Protein AF-H0JTA4-F1 (afdb_monomer_lite)

Secondary structure (DSSP, 8-state):
---EEEE--SSTT-HHHHHHHHHHHHHHSS--SEEEEGGGGT--------STT----TTTTTTSTHHHHHHHHHHHHHHHHHHHHHT-

Foldseek 3Di:
DAFEAEWADLDPPAPSQVLSQVLSCVLPVDGHPYGHDVNVVVDPDDTDDVQPPQDADRPCSPPDCSSVVSCVVCVVVVVVVVVVVVVD

Organism: NCBI:txid1114960

Structure (mmCIF, N/CA/C/O backbone):
data_AF-H0JTA4-F1
#
_entry.id   AF-H0JTA4-F1
#
loop_
_atom_site.group_PDB
_atom_site.id
_atom_site.type_symbol
_atom_site.label_atom_id
_atom_site.label_alt_id
_atom_site.label_comp_id
_atom_site.label_asym_id
_atom_site.label_entity_id
_atom_site.label_seq_id
_atom_site.pdbx_PDB_ins_code
_atom_site.Cartn_x
_atom_site.Cartn_y
_atom_site.Cartn_z
_atom_site.occupancy
_atom_site.B_iso_or_equiv
_atom_site.auth_seq_id
_atom_site.auth_comp_id
_atom_site.auth_asym_id
_atom_site.auth_atom_id
_atom_site.pdbx_PDB_model_num
ATOM 1 N N . MET A 1 1 ? -11.329 -7.418 9.548 1.00 75.25 1 MET A N 1
ATOM 2 C CA . MET A 1 1 ? -10.960 -6.318 8.639 1.00 75.25 1 MET A CA 1
ATOM 3 C C . MET A 1 1 ? -9.992 -6.875 7.618 1.00 75.25 1 MET A C 1
ATOM 5 O O . MET A 1 1 ? -8.973 -7.404 8.044 1.00 75.25 1 MET A O 1
ATOM 9 N N . THR A 1 2 ? -10.315 -6.807 6.331 1.00 83.94 2 THR A N 1
ATOM 10 C CA . THR A 1 2 ? -9.394 -7.199 5.253 1.00 83.94 2 THR A CA 1
ATOM 11 C C . THR A 1 2 ? -8.597 -5.973 4.825 1.00 83.94 2 THR A C 1
ATOM 13 O O . THR A 1 2 ? -9.175 -4.908 4.629 1.00 83.94 2 THR A O 1
ATOM 16 N N . ILE A 1 3 ? -7.280 -6.104 4.702 1.00 85.50 3 ILE A N 1
ATOM 17 C CA . ILE A 1 3 ? -6.353 -5.026 4.362 1.00 85.50 3 ILE A CA 1
ATOM 18 C C . ILE A 1 3 ? -5.756 -5.312 2.988 1.00 85.50 3 ILE A C 1
ATOM 20 O O . ILE A 1 3 ? -5.108 -6.337 2.781 1.00 85.50 3 ILE A O 1
ATOM 24 N N . VAL A 1 4 ? -5.960 -4.385 2.054 1.00 87.38 4 VAL A N 1
ATOM 25 C CA . VAL A 1 4 ? -5.450 -4.488 0.683 1.00 87.38 4 VAL A CA 1
ATOM 26 C C . VAL A 1 4 ? -4.532 -3.310 0.392 1.00 87.38 4 VAL A C 1
ATOM 28 O O . VAL A 1 4 ? -4.914 -2.156 0.583 1.00 87.38 4 VAL A O 1
ATOM 31 N N . VAL A 1 5 ? -3.328 -3.593 -0.101 1.00 87.12 5 VAL A N 1
ATOM 32 C CA . VAL A 1 5 ? -2.388 -2.574 -0.585 1.00 87.12 5 VAL A CA 1
ATOM 33 C C . VAL A 1 5 ? -2.438 -2.546 -2.103 1.00 87.12 5 VAL A C 1
ATOM 35 O O . VAL A 1 5 ? -2.218 -3.566 -2.745 1.00 87.12 5 VAL A O 1
ATOM 38 N N . VAL A 1 6 ? -2.696 -1.376 -2.683 1.00 85.62 6 VAL A N 1
ATOM 39 C CA . VAL A 1 6 ? -2.745 -1.179 -4.137 1.00 85.62 6 VAL A CA 1
ATOM 40 C C . VAL A 1 6 ? -1.715 -0.125 -4.525 1.00 85.62 6 VAL A C 1
ATOM 42 O O . VAL A 1 6 ? -1.739 0.979 -3.980 1.00 85.62 6 VAL A O 1
ATOM 45 N N . ALA A 1 7 ? -0.825 -0.438 -5.470 1.00 86.06 7 ALA A N 1
ATOM 46 C CA . ALA A 1 7 ? 0.101 0.541 -6.039 1.00 86.06 7 ALA A CA 1
ATOM 47 C C . ALA A 1 7 ? -0.072 0.658 -7.556 1.00 86.06 7 ALA A C 1
ATOM 49 O O . ALA A 1 7 ? 0.039 -0.321 -8.289 1.00 86.06 7 ALA A O 1
ATOM 50 N N . GLY A 1 8 ? -0.287 1.886 -8.031 1.00 79.31 8 GLY A N 1
ATOM 51 C CA . GLY A 1 8 ? -0.363 2.233 -9.455 1.00 79.31 8 GLY A CA 1
ATOM 52 C C . GLY A 1 8 ? 0.952 2.734 -10.054 1.00 79.31 8 GLY A C 1
ATOM 53 O O . GLY A 1 8 ? 0.942 3.642 -10.881 1.00 79.31 8 GLY A O 1
ATOM 54 N N . ASN A 1 9 ? 2.097 2.227 -9.593 1.00 81.94 9 ASN A N 1
ATOM 55 C CA . ASN A 1 9 ? 3.399 2.658 -10.105 1.00 81.94 9 ASN A CA 1
ATOM 56 C C . ASN A 1 9 ? 3.670 2.003 -11.477 1.00 81.94 9 ASN A C 1
ATOM 58 O O . ASN A 1 9 ? 3.480 0.797 -11.601 1.00 81.94 9 ASN A O 1
ATOM 62 N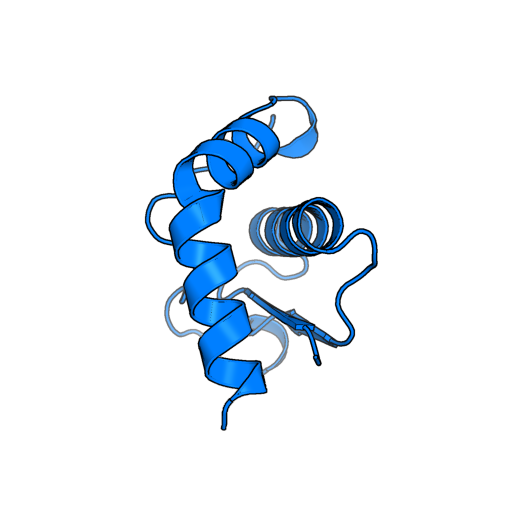 N . PRO A 1 10 ? 4.151 2.737 -12.503 1.00 76.94 10 PRO A N 1
ATOM 63 C CA . PRO A 1 10 ? 4.455 2.153 -13.815 1.00 76.94 10 PRO A CA 1
ATOM 64 C C . PRO A 1 10 ? 5.632 1.162 -13.802 1.00 76.94 10 PRO A C 1
ATOM 66 O O . PRO A 1 10 ? 5.868 0.483 -14.801 1.00 76.94 10 PRO A O 1
ATOM 69 N N . LYS A 1 11 ? 6.395 1.092 -12.706 1.00 82.75 11 LYS A N 1
ATOM 70 C CA . LYS A 1 11 ? 7.442 0.096 -12.485 1.00 82.75 11 LYS A CA 1
ATOM 71 C C . LYS A 1 11 ? 6.877 -1.082 -11.671 1.00 82.75 11 LYS A C 1
ATOM 73 O O . LYS A 1 11 ? 6.417 -0.844 -10.555 1.00 82.75 11 LYS A O 1
ATOM 78 N N . PRO A 1 12 ? 6.984 -2.335 -12.153 1.00 85.19 12 PRO A N 1
ATOM 79 C CA . PRO A 1 12 ? 6.600 -3.508 -11.371 1.00 85.19 12 PRO A CA 1
ATOM 80 C C . PRO A 1 12 ? 7.485 -3.673 -10.137 1.00 85.19 12 PRO A C 1
ATOM 82 O O . PRO A 1 12 ? 8.658 -3.283 -10.152 1.00 85.19 12 PRO A O 1
ATOM 85 N N . ALA A 1 13 ? 6.920 -4.252 -9.077 1.00 87.00 13 ALA A N 1
ATOM 86 C CA . ALA A 1 13 ? 7.567 -4.421 -7.777 1.00 87.00 13 ALA A CA 1
ATOM 87 C C . ALA A 1 13 ? 8.216 -3.110 -7.297 1.00 87.00 13 ALA A C 1
ATOM 89 O O . ALA A 1 13 ? 9.382 -3.055 -6.896 1.00 87.00 13 ALA A O 1
ATOM 90 N N . SER A 1 14 ? 7.474 -2.008 -7.437 1.00 87.06 14 SER A N 1
ATOM 91 C CA . SER A 1 14 ? 7.994 -0.684 -7.110 1.00 87.06 14 SER A CA 1
ATOM 92 C C . SER A 1 14 ? 8.283 -0.525 -5.620 1.00 87.06 14 SER A C 1
ATOM 94 O O . SER A 1 14 ? 7.671 -1.147 -4.754 1.00 87.06 14 SER A O 1
ATOM 96 N N . ARG A 1 15 ? 9.152 0.435 -5.310 1.00 85.31 15 ARG A N 1
ATOM 97 C CA . ARG A 1 15 ? 9.385 0.876 -3.931 1.00 85.31 15 ARG A CA 1
ATOM 98 C C . ARG A 1 15 ? 8.133 1.485 -3.294 1.00 85.31 15 ARG A C 1
ATOM 100 O O . ARG A 1 15 ? 7.960 1.390 -2.088 1.00 85.31 15 ARG A O 1
ATOM 107 N N . THR A 1 16 ? 7.232 2.063 -4.095 1.00 84.62 16 THR A N 1
ATOM 108 C CA . THR A 1 16 ? 5.918 2.532 -3.625 1.00 84.62 16 THR A CA 1
ATOM 109 C C . THR A 1 16 ? 5.062 1.374 -3.112 1.00 84.62 16 THR A C 1
ATOM 111 O O . THR A 1 16 ? 4.410 1.513 -2.081 1.00 84.62 16 THR A O 1
ATOM 114 N N . LEU A 1 17 ? 5.086 0.230 -3.804 1.00 87.06 17 LEU A N 1
ATOM 115 C CA . LEU A 1 17 ? 4.372 -0.976 -3.387 1.00 87.06 17 LEU A CA 1
ATOM 116 C C . LEU A 1 17 ? 4.947 -1.544 -2.083 1.00 87.06 17 LEU A C 1
ATOM 118 O O . LEU A 1 17 ? 4.188 -1.799 -1.151 1.00 87.06 17 LEU A O 1
ATOM 122 N N . ASP A 1 18 ? 6.276 -1.661 -1.992 1.00 89.81 18 ASP A N 1
ATOM 123 C CA . ASP A 1 18 ? 6.960 -2.115 -0.769 1.00 89.81 18 ASP A CA 1
ATOM 124 C C . ASP A 1 18 ? 6.663 -1.188 0.421 1.00 89.81 18 ASP A C 1
ATOM 126 O O . ASP A 1 18 ? 6.302 -1.643 1.506 1.00 89.81 18 ASP A O 1
ATOM 130 N N . ALA A 1 19 ? 6.711 0.127 0.206 1.00 87.44 19 ALA A N 1
ATOM 131 C CA . ALA A 1 19 ? 6.354 1.101 1.227 1.00 87.44 19 ALA A CA 1
ATOM 132 C C . ALA A 1 19 ? 4.902 0.970 1.705 1.00 87.44 19 ALA A C 1
ATOM 134 O O . ALA A 1 19 ? 4.642 1.050 2.906 1.00 87.44 19 ALA A O 1
ATOM 135 N N . GLY A 1 20 ? 3.959 0.767 0.779 1.00 86.81 20 GLY A N 1
ATOM 136 C CA . GLY A 1 20 ? 2.550 0.554 1.103 1.00 86.81 20 GLY A CA 1
ATOM 137 C C . GLY A 1 20 ? 2.342 -0.694 1.961 1.00 86.81 20 GLY A C 1
ATOM 138 O O . GLY A 1 20 ? 1.615 -0.638 2.952 1.00 86.81 20 GLY A O 1
ATOM 139 N N . ALA A 1 21 ? 3.036 -1.789 1.639 1.00 90.50 21 ALA A N 1
ATOM 140 C CA . ALA A 1 21 ? 3.009 -3.016 2.432 1.00 90.50 21 ALA A CA 1
ATOM 141 C C . ALA A 1 21 ? 3.569 -2.795 3.844 1.00 90.50 21 ALA A C 1
ATOM 143 O O . ALA A 1 21 ? 2.920 -3.151 4.825 1.00 90.50 21 ALA A O 1
ATOM 144 N N . ARG A 1 22 ? 4.720 -2.122 3.972 1.00 90.06 22 ARG A N 1
ATOM 145 C CA . ARG A 1 22 ? 5.312 -1.789 5.280 1.00 90.06 22 ARG A CA 1
ATOM 146 C C . ARG A 1 22 ? 4.414 -0.895 6.123 1.00 90.06 22 ARG A C 1
ATOM 148 O O . ARG A 1 22 ? 4.311 -1.112 7.326 1.00 90.06 22 ARG A O 1
ATOM 155 N N . LEU A 1 23 ? 3.766 0.095 5.510 1.00 86.81 23 LEU A N 1
ATOM 156 C CA . LEU A 1 23 ? 2.826 0.970 6.205 1.00 86.81 23 LEU A CA 1
ATOM 157 C C . LEU A 1 23 ? 1.611 0.183 6.709 1.00 86.81 23 LEU A C 1
ATOM 159 O O . LEU A 1 23 ? 1.224 0.350 7.862 1.00 86.81 23 LEU A O 1
ATOM 163 N N . ALA A 1 24 ? 1.041 -0.699 5.883 1.00 86.56 24 ALA A N 1
ATOM 164 C CA . ALA A 1 24 ? -0.060 -1.568 6.297 1.00 86.56 24 ALA A CA 1
ATOM 165 C C . ALA A 1 24 ? 0.337 -2.436 7.502 1.00 86.56 24 ALA A C 1
ATOM 167 O O . ALA A 1 24 ? -0.404 -2.495 8.488 1.00 86.56 24 ALA A O 1
ATOM 168 N N . THR A 1 25 ? 1.539 -3.016 7.474 1.00 89.19 25 THR A N 1
ATOM 169 C CA . THR A 1 25 ? 2.080 -3.780 8.603 1.00 89.19 25 THR A CA 1
ATOM 170 C C . THR A 1 25 ? 2.287 -2.922 9.842 1.00 89.19 25 THR A C 1
ATOM 172 O O . THR A 1 25 ? 1.877 -3.322 10.928 1.00 89.19 25 THR A O 1
ATOM 175 N N . ALA A 1 26 ? 2.856 -1.725 9.708 1.00 84.94 26 ALA A N 1
ATOM 176 C CA . ALA A 1 26 ? 3.077 -0.824 10.838 1.00 84.94 26 ALA A CA 1
ATOM 177 C C . ALA A 1 26 ? 1.762 -0.375 11.500 1.00 84.94 26 ALA A C 1
ATOM 179 O O . ALA A 1 26 ? 1.689 -0.286 12.722 1.00 84.94 26 ALA A O 1
ATOM 180 N N . LEU A 1 27 ? 0.716 -0.124 10.708 1.00 85.19 27 LEU A N 1
ATOM 181 C CA . LEU A 1 27 ? -0.584 0.329 11.208 1.00 85.19 27 LEU A CA 1
ATOM 182 C C . LEU A 1 27 ? -1.406 -0.782 11.865 1.00 85.19 27 LEU A C 1
ATOM 184 O O . LEU A 1 27 ? -2.217 -0.500 12.744 1.00 85.19 27 LEU A O 1
ATOM 188 N N . THR A 1 28 ? -1.245 -2.026 11.413 1.00 86.56 28 THR A N 1
ATOM 189 C CA . THR A 1 28 ? -2.136 -3.133 11.801 1.00 86.56 28 THR A CA 1
ATOM 190 C C . THR A 1 28 ? -1.444 -4.239 12.596 1.00 86.56 28 THR A C 1
ATOM 192 O O . THR A 1 28 ? -2.120 -5.109 13.140 1.00 86.56 28 THR A O 1
ATOM 195 N N . GLY A 1 29 ? -0.112 -4.222 12.675 1.00 90.69 29 GLY A N 1
ATOM 196 C CA . GLY A 1 29 ? 0.695 -5.262 13.315 1.00 90.69 29 GLY A CA 1
ATOM 197 C C . GLY A 1 29 ? 0.775 -6.578 12.531 1.00 90.69 29 GLY A C 1
ATOM 198 O O . GLY A 1 29 ? 1.296 -7.558 13.061 1.00 90.69 29 GLY A O 1
ATOM 199 N N . ARG A 1 30 ? 0.264 -6.633 11.294 1.00 91.19 30 ARG A N 1
ATOM 200 C CA . ARG A 1 30 ? 0.258 -7.830 10.436 1.00 91.19 30 ARG A CA 1
ATOM 201 C C . ARG A 1 30 ? 0.432 -7.469 8.963 1.00 91.19 30 ARG A C 1
ATOM 203 O O . ARG A 1 30 ? 0.094 -6.362 8.563 1.00 91.19 30 ARG A O 1
ATOM 210 N N . GLU A 1 31 ? 0.907 -8.407 8.150 1.00 92.81 31 GLU A N 1
ATOM 211 C CA . GLU A 1 31 ? 0.986 -8.203 6.699 1.00 92.81 31 GLU A CA 1
ATOM 212 C C . GLU A 1 31 ? -0.406 -7.985 6.066 1.00 92.81 31 GLU A C 1
ATOM 214 O O . GLU A 1 31 ? -1.406 -8.498 6.586 1.00 92.81 31 GLU A O 1
ATOM 219 N N . PRO A 1 32 ? -0.496 -7.217 4.962 1.00 88.88 32 PRO A N 1
ATOM 220 C CA . PRO A 1 32 ? -1.748 -7.052 4.230 1.00 88.88 32 PRO A CA 1
ATOM 221 C C . PRO A 1 32 ? -2.231 -8.391 3.660 1.00 88.88 32 PRO A C 1
ATOM 223 O O . PRO A 1 32 ? -1.438 -9.182 3.156 1.00 88.88 32 PRO A O 1
ATOM 2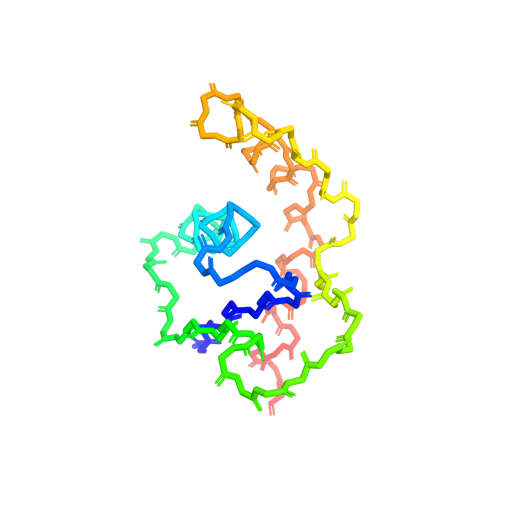26 N N . ASP A 1 33 ? -3.544 -8.625 3.688 1.00 91.06 33 ASP A N 1
ATOM 227 C CA . ASP A 1 33 ? -4.151 -9.863 3.183 1.00 91.06 33 ASP A CA 1
ATOM 228 C C . ASP A 1 33 ? -3.975 -9.991 1.659 1.00 91.06 33 ASP A C 1
ATOM 230 O O . ASP A 1 33 ? -3.824 -11.092 1.128 1.00 91.06 33 ASP A O 1
ATOM 234 N N . HIS A 1 34 ? -3.962 -8.853 0.951 1.00 89.19 34 HIS A N 1
ATOM 235 C CA . HIS A 1 34 ? -3.728 -8.794 -0.489 1.00 89.19 34 HIS A CA 1
ATOM 236 C C . HIS A 1 34 ? -2.844 -7.607 -0.887 1.00 89.19 34 HIS A C 1
ATOM 238 O O . HIS A 1 34 ? -2.953 -6.503 -0.349 1.00 89.19 34 HIS A O 1
ATOM 244 N N . VAL A 1 35 ? -2.009 -7.826 -1.903 1.00 89.75 35 VAL A N 1
ATOM 245 C CA . VAL A 1 35 ? -1.137 -6.812 -2.503 1.00 89.75 35 VAL A CA 1
ATOM 246 C C . VAL A 1 35 ? -1.386 -6.791 -4.009 1.00 89.75 35 VAL A C 1
ATOM 248 O O . VAL A 1 35 ? -1.259 -7.815 -4.676 1.00 89.75 35 VAL A O 1
ATOM 251 N N . VAL A 1 36 ? -1.752 -5.629 -4.546 1.00 86.25 36 VAL A N 1
ATOM 252 C CA . VAL A 1 36 ? -2.071 -5.426 -5.961 1.00 86.25 36 VAL A CA 1
ATOM 253 C C . VAL A 1 36 ? -1.075 -4.449 -6.571 1.00 86.25 36 VAL A C 1
ATOM 255 O O . VAL A 1 36 ? -1.096 -3.248 -6.294 1.00 86.25 36 VAL A O 1
ATOM 258 N N . ASP A 1 37 ? -0.224 -4.971 -7.449 1.00 86.00 37 ASP A N 1
ATOM 259 C CA . ASP A 1 37 ? 0.647 -4.171 -8.304 1.00 86.00 37 ASP A CA 1
ATOM 260 C C . ASP A 1 37 ? -0.068 -3.899 -9.632 1.00 86.00 37 ASP A C 1
ATOM 262 O O . ASP A 1 37 ? -0.104 -4.755 -10.516 1.00 86.00 37 ASP A O 1
ATOM 266 N N . VAL A 1 38 ? -0.699 -2.733 -9.776 1.00 83.56 38 VAL A N 1
ATOM 267 C CA . VAL A 1 38 ? -1.639 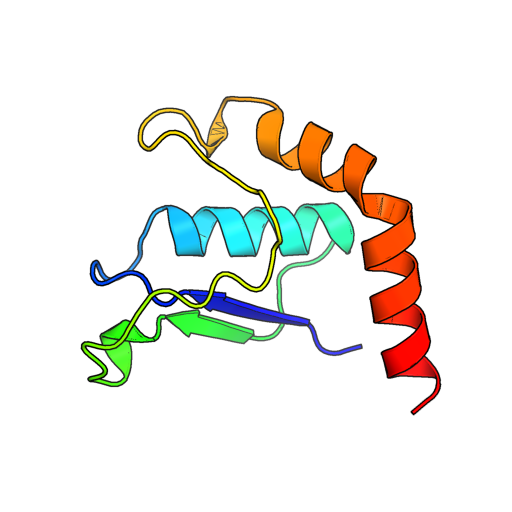-2.458 -10.882 1.00 83.56 38 VAL A CA 1
ATOM 268 C C . VAL A 1 38 ? -0.968 -2.578 -12.253 1.00 83.56 38 VA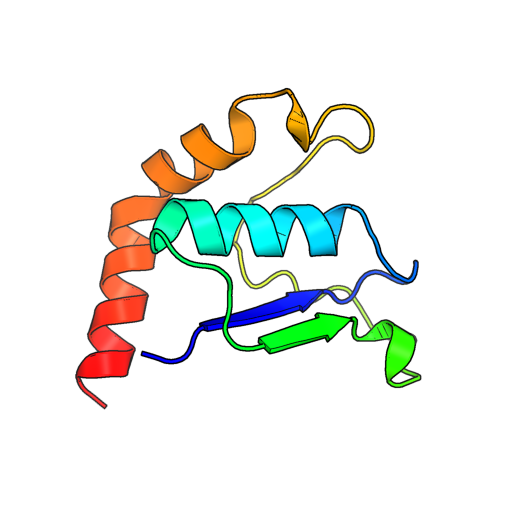L A C 1
ATOM 270 O O . VAL A 1 38 ? -1.615 -2.972 -13.222 1.00 83.56 38 VAL A O 1
ATOM 273 N N . ILE A 1 39 ? 0.339 -2.318 -12.349 1.00 81.88 39 ILE A N 1
ATOM 274 C CA . ILE A 1 39 ? 1.090 -2.482 -13.602 1.00 81.88 39 ILE A CA 1
ATOM 275 C C . ILE A 1 39 ? 1.097 -3.932 -14.105 1.00 81.88 39 ILE A C 1
ATOM 277 O O . ILE A 1 39 ? 1.132 -4.161 -15.313 1.00 81.88 39 ILE A O 1
ATOM 281 N N . THR A 1 40 ? 0.988 -4.914 -13.205 1.00 81.62 40 THR A N 1
ATOM 282 C CA . THR A 1 40 ? 0.883 -6.339 -13.567 1.00 81.62 40 THR A CA 1
ATOM 283 C C . THR A 1 40 ? -0.475 -6.694 -14.179 1.00 81.62 40 THR A C 1
ATOM 285 O O . THR A 1 40 ? -0.593 -7.711 -14.857 1.00 81.62 40 THR A O 1
ATOM 288 N N . LEU A 1 41 ? -1.480 -5.827 -14.016 1.00 78.00 41 LEU A N 1
ATOM 289 C CA . LEU A 1 41 ? -2.826 -5.980 -14.575 1.00 78.00 41 LEU A CA 1
ATOM 290 C C . LEU A 1 41 ? -2.970 -5.355 -15.978 1.00 78.00 41 LEU A C 1
ATOM 292 O O . LEU A 1 41 ? -4.070 -5.305 -16.521 1.00 78.00 41 LEU A O 1
ATOM 296 N N . GLY A 1 42 ? -1.881 -4.855 -16.576 1.00 62.94 42 GLY A N 1
ATOM 297 C CA . GLY A 1 42 ? -1.874 -4.291 -17.934 1.00 62.94 42 GLY A CA 1
ATOM 298 C C . GLY A 1 42 ? -2.303 -2.819 -18.039 1.00 62.94 42 GLY A C 1
ATOM 299 O O . GLY A 1 42 ? -2.408 -2.290 -19.146 1.00 62.94 42 GLY A O 1
ATOM 300 N N . GLY A 1 43 ? -2.526 -2.130 -16.913 1.00 56.41 43 GLY A N 1
ATOM 301 C CA . GLY A 1 43 ? -2.949 -0.728 -16.878 1.00 56.41 43 GLY A CA 1
ATOM 302 C C . GLY A 1 43 ? -1.778 0.259 -16.906 1.00 56.41 43 GLY A C 1
ATOM 303 O O . GLY A 1 43 ? -1.030 0.369 -15.940 1.00 56.41 43 GLY A O 1
ATOM 304 N N . ARG A 1 44 ? -1.654 1.059 -17.974 1.00 53.81 44 ARG A N 1
ATOM 305 C CA . ARG A 1 44 ? -0.752 2.235 -18.038 1.00 53.81 44 ARG A CA 1
ATOM 306 C C . ARG A 1 44 ? -1.299 3.474 -17.299 1.00 53.81 44 ARG A C 1
ATOM 308 O O . ARG A 1 44 ? -0.860 4.590 -17.569 1.00 53.81 44 ARG A O 1
ATOM 315 N N . THR A 1 45 ? -2.259 3.319 -16.391 1.00 51.75 45 THR A N 1
ATOM 316 C CA . THR A 1 45 ? -3.046 4.450 -15.884 1.00 51.75 45 THR A CA 1
ATOM 317 C C . THR A 1 45 ? -2.699 4.770 -14.434 1.00 51.75 45 THR A C 1
ATOM 319 O O . THR A 1 45 ? -3.038 4.009 -13.539 1.00 51.75 45 THR A O 1
ATOM 322 N N . GLY A 1 46 ? -2.031 5.915 -14.255 1.00 51.00 46 GLY A N 1
ATOM 323 C CA . GLY A 1 46 ? -2.107 6.825 -13.104 1.00 51.00 46 GLY A CA 1
ATOM 324 C C . GLY A 1 46 ? -2.082 6.219 -11.701 1.00 51.00 46 GLY A C 1
ATOM 325 O O . GLY A 1 46 ? -3.077 5.683 -11.228 1.00 51.00 46 GLY A O 1
ATOM 326 N N . ALA A 1 47 ? -0.970 6.428 -10.996 1.00 44.34 47 ALA A N 1
ATOM 327 C CA . ALA A 1 47 ? -0.811 6.141 -9.577 1.00 44.34 47 ALA A CA 1
ATOM 328 C C . ALA A 1 47 ? -1.998 6.646 -8.733 1.00 44.34 47 ALA A C 1
ATOM 330 O O . ALA A 1 47 ? -2.124 7.839 -8.468 1.00 44.34 47 ALA A O 1
ATOM 331 N N . LEU A 1 48 ? -2.842 5.729 -8.265 1.00 48.78 48 LEU A N 1
ATOM 332 C CA . LEU A 1 48 ? -3.756 5.983 -7.159 1.00 48.78 48 LEU A CA 1
ATOM 333 C C . LEU A 1 48 ? -3.025 5.575 -5.877 1.00 48.78 48 LEU A C 1
ATOM 335 O O . LEU A 1 48 ? -2.981 4.399 -5.530 1.00 48.78 48 LEU A O 1
ATOM 339 N N . CYS A 1 49 ? -2.392 6.539 -5.203 1.00 47.56 49 CYS A N 1
ATOM 340 C CA . CYS A 1 49 ? -1.976 6.377 -3.811 1.00 47.56 49 CYS A CA 1
ATOM 341 C C . CYS A 1 49 ? -3.163 6.786 -2.927 1.00 47.56 49 CYS A C 1
ATOM 343 O O . CYS A 1 49 ? -3.470 7.977 -2.874 1.00 47.56 49 CYS A O 1
ATOM 345 N N . PRO A 1 50 ? -3.830 5.858 -2.217 1.00 52.62 50 PRO A N 1
ATOM 346 C CA . PRO A 1 50 ? -4.931 6.215 -1.320 1.00 52.62 50 PRO A CA 1
ATOM 347 C C . PRO A 1 50 ? -4.458 6.944 -0.049 1.00 52.62 50 PRO A C 1
ATOM 349 O O . PRO A 1 50 ? -5.282 7.441 0.710 1.00 52.62 50 PRO A O 1
ATOM 352 N N . ALA A 1 51 ? -3.143 7.025 0.192 1.00 55.91 51 ALA A N 1
ATOM 353 C CA . ALA A 1 51 ? -2.558 7.715 1.336 1.00 55.91 51 ALA A CA 1
ATOM 354 C C . ALA A 1 51 ? -2.321 9.205 1.003 1.00 55.91 51 ALA A C 1
ATOM 356 O O . ALA A 1 51 ? -1.380 9.520 0.263 1.00 55.91 51 ALA A O 1
ATOM 357 N N . PRO A 1 52 ? -3.133 10.148 1.518 1.00 56.72 52 PRO A N 1
ATOM 358 C CA . PRO A 1 52 ? -2.920 11.567 1.262 1.00 56.72 52 PRO A CA 1
ATOM 359 C C . PRO A 1 52 ? -1.560 12.003 1.812 1.00 56.72 52 PRO A C 1
ATOM 361 O O . PRO A 1 52 ? -1.287 11.841 2.998 1.00 56.72 52 PRO A O 1
ATOM 364 N N . GLY A 1 53 ? -0.709 12.582 0.963 1.00 57.06 53 GLY A N 1
ATOM 365 C CA . GLY A 1 53 ? 0.497 13.298 1.391 1.00 57.06 53 GLY A CA 1
ATOM 366 C C . GLY A 1 53 ? 1.701 12.449 1.818 1.00 57.06 53 GLY A C 1
ATOM 367 O O . GLY A 1 53 ? 2.648 13.019 2.360 1.00 57.06 53 GLY A O 1
ATOM 368 N N . LEU A 1 54 ? 1.714 11.132 1.579 1.00 65.19 54 LEU A N 1
ATOM 369 C CA . LEU A 1 54 ? 2.915 10.322 1.805 1.00 65.19 54 LEU A CA 1
ATOM 370 C C . LEU A 1 54 ? 3.872 10.432 0.609 1.00 65.19 54 LEU A C 1
ATOM 372 O O . LEU A 1 54 ? 3.677 9.790 -0.422 1.00 65.19 54 LEU A O 1
ATOM 376 N N . TYR A 1 55 ? 4.926 11.233 0.766 1.00 60.22 55 TYR A N 1
ATOM 377 C CA . TYR A 1 55 ? 6.016 11.355 -0.204 1.00 60.22 55 TYR A CA 1
ATOM 378 C C . TYR A 1 55 ? 7.276 10.678 0.329 1.00 60.22 55 TYR A C 1
ATOM 380 O O . TYR A 1 55 ? 7.897 11.140 1.294 1.00 60.22 55 TYR A O 1
ATOM 388 N N . LEU A 1 56 ? 7.657 9.582 -0.321 1.00 66.19 56 LEU A N 1
ATOM 389 C CA . LEU A 1 56 ? 8.833 8.798 0.033 1.00 66.19 56 LEU A CA 1
ATOM 390 C C . LEU A 1 56 ? 9.953 9.031 -0.969 1.00 66.19 56 LEU A C 1
ATOM 392 O O . LEU A 1 56 ? 9.729 9.071 -2.178 1.00 66.19 56 LEU A O 1
ATOM 396 N N . HIS A 1 57 ? 11.162 9.185 -0.441 1.00 68.00 57 HIS A N 1
ATOM 397 C CA . HIS A 1 57 ? 12.354 9.336 -1.253 1.00 68.00 57 HIS A CA 1
ATOM 398 C C . HIS A 1 57 ? 12.848 7.964 -1.729 1.00 68.00 57 HIS A C 1
ATOM 400 O O . HIS A 1 57 ? 12.969 7.026 -0.941 1.00 68.00 57 HIS A O 1
ATOM 406 N N . ASP A 1 58 ? 13.150 7.856 -3.023 1.00 62.84 58 ASP A N 1
ATOM 407 C CA . ASP A 1 58 ? 13.371 6.582 -3.721 1.00 62.84 58 ASP A CA 1
ATOM 408 C C . ASP A 1 58 ? 14.480 5.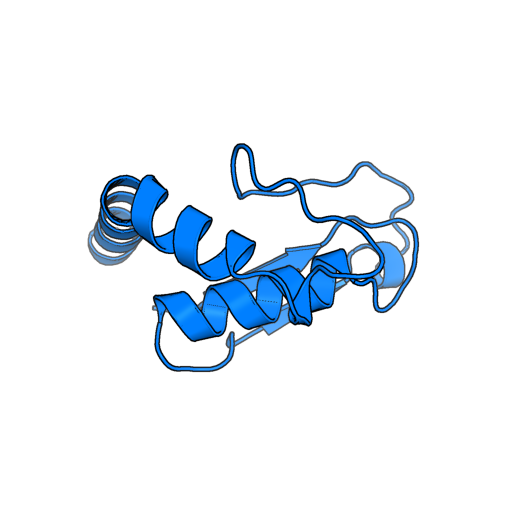717 -3.095 1.00 62.84 58 ASP A C 1
ATOM 410 O O . ASP A 1 58 ? 14.352 4.498 -3.012 1.00 62.84 58 ASP A O 1
ATOM 414 N N . SER A 1 59 ? 15.554 6.334 -2.600 1.00 73.06 59 SER A N 1
ATOM 415 C CA . SER A 1 59 ? 16.712 5.600 -2.066 1.00 73.06 59 SER A CA 1
ATOM 416 C C . SER A 1 59 ? 16.639 5.289 -0.570 1.00 73.06 59 SER A C 1
ATOM 418 O O . SER A 1 59 ? 17.410 4.461 -0.097 1.00 73.06 59 SER A O 1
ATOM 420 N N . THR A 1 60 ? 15.760 5.951 0.182 1.00 71.56 60 THR A N 1
ATOM 421 C CA . THR A 1 60 ? 15.802 5.955 1.660 1.00 71.56 60 THR A CA 1
ATOM 422 C C . THR A 1 60 ? 14.458 5.647 2.312 1.00 71.56 60 THR A C 1
ATOM 424 O O . THR A 1 60 ? 14.329 5.693 3.534 1.00 71.56 60 THR A O 1
ATOM 427 N N . TYR A 1 61 ? 13.457 5.267 1.516 1.00 65.00 61 TYR A N 1
ATOM 428 C CA . TYR A 1 61 ? 12.100 4.976 1.981 1.00 65.00 61 TYR A CA 1
ATOM 429 C C . TYR A 1 61 ? 12.002 3.879 3.058 1.00 65.00 61 TYR A C 1
ATOM 431 O O . TYR A 1 61 ? 11.000 3.820 3.764 1.00 65.00 61 TYR A O 1
ATOM 439 N N . THR A 1 62 ? 13.019 3.023 3.192 1.00 65.88 62 THR A N 1
ATOM 440 C CA . THR A 1 62 ? 13.093 1.963 4.213 1.00 65.88 62 THR A CA 1
ATOM 441 C C . THR A 1 62 ? 13.918 2.336 5.442 1.00 65.88 62 THR A C 1
ATOM 443 O O . THR A 1 62 ? 13.808 1.659 6.460 1.00 65.88 62 THR A O 1
ATOM 446 N N . THR A 1 63 ? 14.767 3.361 5.350 1.00 66.31 63 THR A N 1
ATOM 447 C CA . THR A 1 63 ? 15.740 3.732 6.391 1.00 66.31 63 THR A CA 1
ATOM 448 C C . THR A 1 63 ? 15.370 5.019 7.117 1.00 66.31 63 THR A C 1
ATOM 450 O O . THR A 1 63 ? 15.862 5.264 8.213 1.00 66.31 63 THR A O 1
ATOM 453 N N . GLU A 1 64 ? 14.520 5.855 6.523 1.00 66.50 64 GLU A N 1
ATOM 454 C CA . GLU A 1 64 ? 13.980 7.045 7.176 1.00 66.50 64 GLU A CA 1
ATOM 455 C C . GLU A 1 64 ? 12.691 6.721 7.944 1.00 66.50 64 GLU A C 1
ATOM 457 O O . GLU A 1 64 ? 11.834 5.976 7.470 1.00 66.50 64 GLU A O 1
ATOM 462 N N . ILE A 1 65 ? 12.502 7.362 9.101 1.00 62.62 65 ILE A N 1
ATOM 463 C CA . ILE A 1 65 ? 11.311 7.209 9.959 1.00 62.62 65 ILE A CA 1
ATOM 464 C C . ILE A 1 65 ? 10.019 7.782 9.349 1.00 62.62 65 ILE A C 1
ATOM 466 O O . ILE A 1 65 ? 8.963 7.706 9.964 1.00 62.62 65 ILE A O 1
ATOM 470 N N . ARG A 1 66 ? 10.055 8.297 8.112 1.00 71.88 66 ARG A N 1
ATOM 471 C CA . ARG A 1 66 ? 8.930 8.976 7.444 1.00 71.88 66 ARG A CA 1
ATOM 472 C C . ARG A 1 66 ? 7.636 8.166 7.401 1.00 71.88 66 ARG A C 1
ATOM 474 O O . ARG A 1 66 ? 6.563 8.758 7.417 1.00 71.88 66 ARG A O 1
ATOM 481 N N . ILE A 1 67 ? 7.723 6.836 7.317 1.00 72.19 67 ILE A N 1
ATOM 482 C CA . ILE A 1 67 ? 6.542 5.957 7.359 1.00 72.19 67 ILE A CA 1
ATOM 483 C C . ILE A 1 67 ? 5.920 5.970 8.762 1.00 72.19 67 ILE A C 1
ATOM 485 O O . ILE A 1 67 ? 4.701 6.082 8.878 1.00 72.19 67 ILE A O 1
ATOM 489 N N . ALA A 1 68 ? 6.745 5.895 9.810 1.00 74.75 68 ALA A N 1
ATOM 490 C CA . ALA A 1 68 ? 6.291 5.965 11.195 1.00 74.75 68 ALA A CA 1
ATOM 491 C C . ALA A 1 68 ? 5.723 7.356 11.520 1.00 74.75 68 ALA A C 1
ATOM 493 O O . ALA A 1 68 ? 4.599 7.446 12.005 1.00 74.75 68 ALA A O 1
ATOM 494 N N . ASP A 1 69 ? 6.421 8.427 11.134 1.00 78.94 69 ASP A N 1
ATOM 495 C CA . ASP A 1 69 ? 5.963 9.809 11.329 1.00 78.94 69 ASP A CA 1
ATOM 496 C C . ASP A 1 69 ? 4.639 10.079 10.598 1.00 78.94 69 ASP A C 1
ATOM 498 O O . ASP A 1 69 ? 3.741 10.753 11.106 1.00 78.94 69 ASP A O 1
ATOM 502 N N . TYR A 1 70 ? 4.494 9.543 9.382 1.00 76.69 70 TYR A N 1
ATOM 503 C CA . TYR A 1 70 ? 3.248 9.620 8.627 1.00 76.69 70 TYR A CA 1
ATOM 504 C C . TYR A 1 70 ? 2.111 8.885 9.339 1.00 76.69 70 TYR A C 1
ATOM 506 O O . TYR A 1 70 ? 1.023 9.445 9.489 1.00 76.69 70 TYR A O 1
ATOM 514 N N . ALA A 1 71 ? 2.363 7.646 9.772 1.00 76.94 71 ALA A N 1
ATOM 515 C CA . ALA A 1 71 ? 1.392 6.824 10.482 1.00 76.94 71 ALA A CA 1
ATOM 516 C C . ALA A 1 71 ? 0.933 7.497 11.780 1.00 76.94 71 ALA A C 1
ATOM 518 O O . ALA A 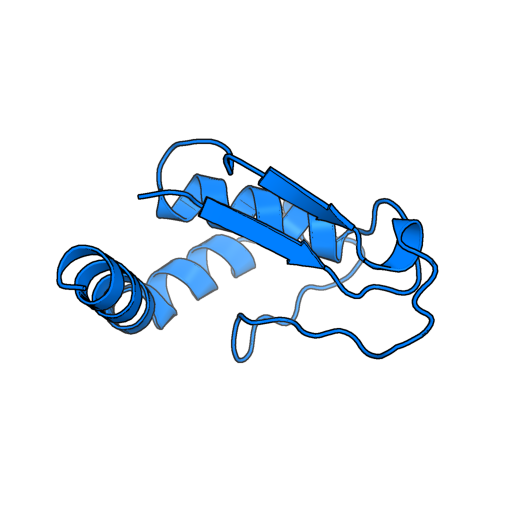1 71 ? -0.264 7.529 12.055 1.00 76.94 71 ALA A O 1
ATOM 519 N N . GLU A 1 72 ? 1.854 8.097 12.534 1.00 81.62 72 GLU A N 1
ATOM 520 C CA . GLU A 1 72 ? 1.542 8.863 13.739 1.00 81.62 72 GLU A CA 1
ATOM 521 C C . GLU A 1 72 ? 0.671 10.080 13.406 1.00 81.62 72 GLU A C 1
ATOM 523 O O . GLU A 1 72 ? -0.429 10.228 13.952 1.00 81.62 72 GLU A O 1
ATOM 528 N N . ARG A 1 73 ? 1.106 10.905 12.444 1.00 82.38 73 ARG A N 1
ATOM 529 C CA . ARG A 1 73 ? 0.399 12.125 12.029 1.00 82.38 73 ARG A CA 1
ATOM 530 C C . ARG A 1 73 ? -1.025 11.854 11.549 1.00 82.38 73 ARG A C 1
ATOM 532 O O . ARG A 1 73 ? -1.919 12.656 11.811 1.00 82.38 73 ARG A O 1
ATOM 539 N N . TRP A 1 74 ? -1.235 10.759 10.824 1.00 80.31 74 TRP A N 1
ATOM 540 C CA . TRP A 1 74 ? -2.532 10.404 10.243 1.00 80.31 74 TRP A CA 1
ATOM 541 C C . TRP A 1 74 ? -3.309 9.365 11.059 1.00 80.31 74 TRP A C 1
ATOM 543 O O . TRP A 1 74 ? -4.400 8.967 10.648 1.00 80.31 74 TRP A O 1
ATOM 553 N N . SER A 1 75 ? -2.799 8.959 12.225 1.00 79.25 75 SER A N 1
ATOM 554 C CA . SER A 1 75 ? -3.362 7.884 13.053 1.00 79.25 75 SER A CA 1
ATOM 555 C C . SER A 1 75 ? -4.854 8.056 13.343 1.00 79.25 75 SER A C 1
ATOM 557 O O . SER A 1 75 ? -5.615 7.095 13.229 1.00 79.25 75 SER A O 1
ATOM 559 N N . SER A 1 76 ? -5.310 9.273 13.656 1.00 78.12 76 SER A N 1
ATOM 560 C CA . SER A 1 76 ? -6.716 9.566 13.965 1.00 78.12 76 SER A CA 1
ATOM 561 C C . SER A 1 76 ? -7.640 9.387 12.757 1.00 78.12 76 SER A C 1
ATOM 563 O O . SER A 1 76 ? -8.714 8.796 12.886 1.00 78.12 76 SER A O 1
ATOM 565 N N . VAL A 1 77 ? -7.201 9.839 11.581 1.00 80.19 77 VAL A N 1
ATOM 566 C CA . VAL A 1 77 ? -7.928 9.723 10.310 1.00 80.19 77 VAL A CA 1
ATOM 567 C C . VAL A 1 77 ? -7.980 8.267 9.862 1.00 80.19 77 VAL A C 1
ATOM 569 O O . VAL A 1 77 ? -9.053 7.767 9.534 1.00 80.19 77 VAL A O 1
ATOM 572 N N . LEU A 1 78 ? -6.847 7.564 9.917 1.00 74.25 78 LEU A N 1
ATOM 573 C CA . LEU A 1 78 ? -6.752 6.145 9.568 1.00 74.25 78 LEU A CA 1
ATOM 574 C C . LEU A 1 78 ? -7.612 5.287 10.501 1.00 74.25 78 LEU A C 1
ATOM 576 O O . LEU A 1 78 ? -8.381 4.448 10.042 1.00 74.25 78 LEU A O 1
ATOM 580 N N . SER A 1 79 ? -7.562 5.553 11.808 1.00 77.81 79 SER A N 1
ATOM 581 C CA . SER A 1 79 ? -8.401 4.862 12.790 1.00 77.81 79 SER A CA 1
ATOM 582 C C . SER A 1 79 ? -9.891 5.129 12.568 1.00 77.81 79 SER A C 1
ATOM 584 O O . SER A 1 79 ? -10.709 4.235 12.765 1.00 77.81 79 SER A O 1
ATOM 586 N N . ALA A 1 80 ? -10.268 6.348 12.174 1.00 75.06 80 ALA A N 1
ATOM 587 C CA . ALA A 1 80 ? -11.654 6.680 11.857 1.00 75.06 80 ALA A CA 1
ATOM 588 C C . ALA A 1 80 ? -12.138 5.975 10.581 1.00 75.06 80 ALA A C 1
ATOM 590 O O . ALA A 1 80 ? -13.229 5.412 10.588 1.00 75.06 80 ALA A O 1
ATOM 591 N N . ALA A 1 81 ? -11.317 5.945 9.529 1.00 71.25 81 ALA A N 1
ATOM 592 C CA . ALA A 1 81 ? -11.623 5.228 8.293 1.00 71.25 81 ALA A CA 1
ATOM 593 C C . ALA A 1 81 ? -11.817 3.725 8.546 1.00 71.25 81 ALA A C 1
ATOM 595 O O . ALA A 1 81 ? -12.824 3.156 8.136 1.00 71.25 81 ALA A O 1
ATOM 596 N N . LEU A 1 82 ? -10.910 3.107 9.313 1.00 68.94 82 LEU A N 1
ATOM 597 C CA . LEU A 1 82 ? -11.019 1.703 9.712 1.00 68.94 82 LEU A CA 1
ATOM 598 C C . LEU A 1 82 ? -12.292 1.431 10.530 1.00 68.94 82 LEU A C 1
ATOM 600 O O . LEU A 1 82 ? -12.962 0.431 10.307 1.00 68.94 82 LEU A O 1
ATOM 604 N N . ARG A 1 83 ? -12.669 2.315 11.463 1.00 71.69 83 ARG A N 1
ATOM 605 C CA . ARG A 1 83 ? -13.915 2.149 12.234 1.00 71.69 83 ARG A CA 1
ATOM 606 C C . ARG A 1 83 ? -15.175 2.240 11.371 1.00 71.69 83 ARG A C 1
ATOM 608 O O . ARG A 1 83 ? -16.123 1.520 11.659 1.00 71.69 83 ARG A O 1
ATOM 615 N N . ASN A 1 84 ? -15.189 3.090 10.344 1.00 62.03 84 ASN A N 1
ATOM 616 C CA . ASN A 1 84 ? -16.337 3.216 9.439 1.00 62.03 84 ASN A CA 1
ATOM 617 C C . ASN A 1 84 ? -16.572 1.945 8.610 1.00 62.03 84 ASN A C 1
ATOM 619 O O . ASN A 1 84 ? -17.720 1.553 8.425 1.00 62.03 84 ASN A O 1
ATOM 623 N N . GLU A 1 85 ? -15.503 1.274 8.177 1.00 57.09 85 GLU A N 1
ATOM 624 C CA . GLU A 1 85 ? -15.599 -0.034 7.512 1.00 57.09 85 GLU A CA 1
ATOM 625 C C . GLU A 1 85 ? -16.153 -1.114 8.450 1.00 57.09 85 GLU A C 1
ATOM 627 O O . GLU A 1 85 ? -16.979 -1.917 8.046 1.00 57.09 85 GLU A O 1
ATOM 632 N N . ALA A 1 86 ? -15.758 -1.122 9.728 1.00 55.72 86 ALA A N 1
ATOM 633 C CA . ALA A 1 86 ? -16.285 -2.089 10.700 1.00 55.72 86 ALA A CA 1
ATOM 634 C C . ALA A 1 86 ? -17.758 -1.854 11.091 1.00 55.72 86 ALA A C 1
ATOM 636 O O . ALA A 1 86 ? -18.364 -2.724 11.717 1.00 55.72 86 ALA A O 1
ATOM 637 N N . ALA A 1 87 ? -18.304 -0.674 10.790 1.00 56.28 87 ALA A N 1
ATOM 638 C CA . ALA A 1 87 ? -19.688 -0.301 11.067 1.00 56.28 87 ALA A CA 1
ATOM 639 C C . ALA A 1 87 ? -20.624 -0.468 9.851 1.00 56.28 87 ALA A C 1
ATOM 641 O O . ALA A 1 87 ? -21.829 -0.257 10.003 1.00 56.28 87 ALA A O 1
ATOM 642 N N . SER A 1 88 ? -20.076 -0.813 8.678 1.00 47.44 88 SER A N 1
ATOM 643 C CA . SER A 1 88 ? -20.809 -1.122 7.439 1.00 47.44 88 SER A CA 1
ATOM 644 C C . SER A 1 88 ? -20.949 -2.631 7.248 1.00 47.44 88 SER A C 1
ATOM 646 O O . SER A 1 88 ? -21.968 -3.040 6.650 1.00 47.44 88 SER A O 1
#

Radius of gyration: 13.2 Å; chains: 1; bounding box: 38×23×32 Å

Sequence (88 aa):
MTIVVVAGNPKPASRTLDAGARLATALTGREPDHVVDVITLGGRTGALCPAPGLYLHDSTYTTEIRIADYAERWSSVLSAALRNEAAS

pLDDT: mean 75.07, std 12.97, range [44.34, 92.81]